Protein AF-A0A7D9IL69-F1 (afdb_monomer_lite)

Organism: Paramuricea clavata (NCBI:txid317549)

Sequence (94 aa):
MLPNPLLPNRNEEPDKDGAADETESHQEESKDVNDLKIIRNERLPKEPYASDPNYIVFVRHLSLGVLTRMFSLDDSVYSIYDWTGSLPDSPEHF

Structure (mmCIF, N/CA/C/O backbone):
data_AF-A0A7D9IL69-F1
#
_entry.id   AF-A0A7D9IL69-F1
#
loop_
_atom_site.group_PDB
_atom_site.id
_atom_site.type_symbol
_atom_site.label_atom_id
_atom_site.label_alt_id
_atom_site.label_comp_id
_atom_site.label_asym_id
_atom_site.label_entity_id
_atom_site.label_seq_id
_atom_site.pdbx_PDB_ins_code
_atom_site.Cartn_x
_atom_site.Cartn_y
_atom_site.Cartn_z
_atom_site.occupancy
_atom_site.B_iso_or_equiv
_atom_site.auth_seq_id
_atom_site.auth_comp_id
_atom_site.auth_asym_id
_atom_site.auth_atom_id
_atom_site.pdbx_PDB_model_num
ATOM 1 N N . MET A 1 1 ? -62.597 3.162 58.772 1.00 42.81 1 MET A N 1
ATOM 2 C CA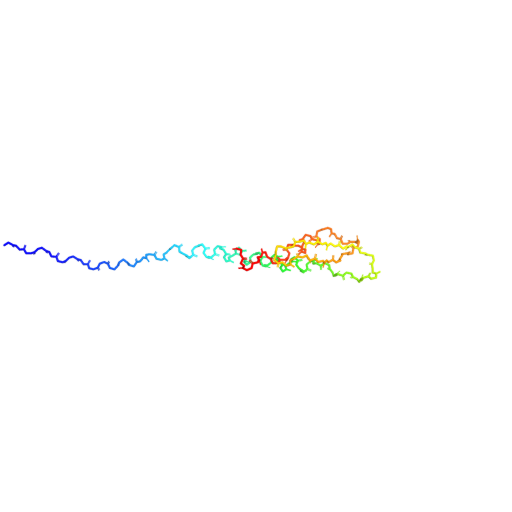 . MET A 1 1 ? -61.198 2.683 58.806 1.00 42.81 1 MET A CA 1
ATOM 3 C C . MET A 1 1 ? -60.515 3.183 57.542 1.00 42.81 1 MET A C 1
ATOM 5 O O . MET A 1 1 ? -61.173 3.246 56.514 1.00 42.81 1 MET A O 1
ATOM 9 N N . LEU A 1 2 ? -59.296 3.693 57.700 1.00 49.62 2 LEU A N 1
ATOM 10 C CA . LEU A 1 2 ? -58.645 4.742 56.900 1.00 49.62 2 LEU A CA 1
ATOM 11 C C . LEU A 1 2 ? -58.168 4.296 55.499 1.00 49.62 2 LEU A C 1
ATOM 13 O O . LEU A 1 2 ? -57.816 3.129 55.339 1.00 49.62 2 LEU A O 1
ATOM 17 N N . PRO A 1 3 ? -58.077 5.216 54.515 1.00 50.03 3 PRO A N 1
ATOM 18 C CA . PRO A 1 3 ? -57.321 4.989 53.286 1.00 50.03 3 PRO A CA 1
ATOM 19 C C . PRO A 1 3 ? -55.813 5.057 53.587 1.00 50.03 3 PRO A C 1
ATOM 21 O O . PRO A 1 3 ? -55.360 5.975 54.269 1.00 50.03 3 PRO A O 1
ATOM 24 N N . ASN A 1 4 ? -55.040 4.083 53.101 1.00 40.31 4 ASN A N 1
ATOM 25 C CA . ASN A 1 4 ? -53.576 4.082 53.213 1.00 40.31 4 ASN A CA 1
ATOM 26 C C . ASN A 1 4 ? -52.941 4.813 52.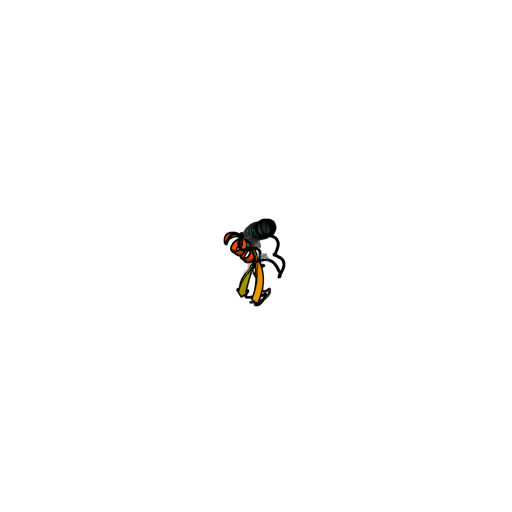008 1.00 40.31 4 ASN A C 1
ATOM 28 O O . ASN A 1 4 ? -53.564 4.875 50.946 1.00 40.31 4 ASN A O 1
ATOM 32 N N . PRO A 1 5 ? -51.747 5.414 52.170 1.00 53.44 5 PRO A N 1
ATOM 33 C CA . PRO A 1 5 ? -51.377 6.684 51.562 1.00 53.44 5 PRO A CA 1
ATOM 34 C C . PRO A 1 5 ? -50.625 6.513 50.239 1.00 53.44 5 PRO A C 1
ATOM 36 O O . PRO A 1 5 ? -49.980 5.497 49.990 1.00 53.44 5 PRO A O 1
ATOM 39 N N . LEU A 1 6 ? -50.673 7.564 49.419 1.00 59.62 6 LEU A N 1
ATOM 40 C CA . LEU A 1 6 ? -49.829 7.731 48.237 1.00 59.62 6 LEU A CA 1
ATOM 41 C C . LEU A 1 6 ? -48.352 7.726 48.662 1.00 59.62 6 LEU A C 1
ATOM 43 O O . LEU A 1 6 ? -47.929 8.580 49.442 1.00 59.62 6 LEU A O 1
ATOM 47 N N . LEU A 1 7 ? -47.582 6.766 48.147 1.00 54.53 7 LEU A N 1
ATOM 48 C CA . LEU A 1 7 ? -46.121 6.753 48.227 1.00 54.53 7 LEU A CA 1
ATOM 49 C C . LEU A 1 7 ? -45.508 7.322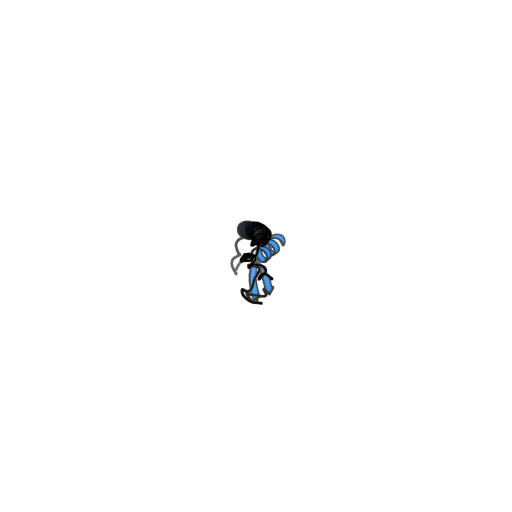 46.934 1.00 54.53 7 LEU A C 1
ATOM 51 O O . LEU A 1 7 ? -46.172 7.344 45.897 1.00 54.53 7 LEU A O 1
ATOM 55 N N . PRO A 1 8 ? -44.285 7.873 47.022 1.00 46.72 8 PRO A N 1
ATOM 56 C CA . PRO A 1 8 ? -43.846 8.989 46.199 1.00 46.72 8 PRO A CA 1
ATOM 57 C C . PRO A 1 8 ? -43.422 8.573 44.791 1.00 46.72 8 PRO A C 1
ATOM 59 O O . PRO A 1 8 ? -42.889 7.489 44.569 1.00 46.72 8 PRO A O 1
ATOM 62 N N . ASN A 1 9 ? -43.637 9.502 43.861 1.00 50.50 9 ASN A N 1
ATOM 63 C CA . ASN A 1 9 ? -43.204 9.455 42.473 1.00 50.50 9 ASN A CA 1
ATOM 64 C C . ASN A 1 9 ? -41.676 9.275 42.406 1.00 50.50 9 ASN A C 1
ATOM 66 O O . ASN A 1 9 ? -40.926 10.230 42.616 1.00 50.50 9 ASN A O 1
ATOM 70 N N . ARG A 1 10 ? -41.213 8.048 42.159 1.00 46.16 10 ARG A N 1
ATOM 71 C CA . ARG A 1 10 ? -39.807 7.762 41.880 1.00 46.16 10 ARG A CA 1
ATOM 72 C C . ARG A 1 10 ? -39.643 7.846 40.368 1.00 46.16 10 ARG A C 1
ATOM 74 O O . ARG A 1 10 ? -39.883 6.875 39.662 1.00 46.16 10 ARG A O 1
ATOM 81 N N . ASN A 1 11 ? -39.303 9.037 39.882 1.00 46.97 11 ASN A N 1
ATOM 82 C CA . ASN A 1 11 ? -38.702 9.169 38.563 1.00 46.97 11 ASN A CA 1
ATOM 83 C C . ASN A 1 11 ? -37.421 8.321 38.596 1.00 46.97 11 ASN A C 1
ATOM 85 O O . ASN A 1 11 ? -36.439 8.710 39.224 1.00 46.97 11 ASN A O 1
ATOM 89 N N . GLU A 1 12 ? -37.467 7.131 38.008 1.00 46.97 12 GLU A N 1
ATOM 90 C CA . GLU A 1 12 ? -36.271 6.378 37.652 1.00 46.97 12 GLU A CA 1
ATOM 91 C C . GLU A 1 12 ? -35.631 7.119 36.476 1.00 46.97 12 GLU A C 1
ATOM 93 O O . GLU A 1 12 ? -35.960 6.893 35.313 1.00 46.97 12 GLU A O 1
ATOM 98 N N . GLU A 1 13 ? -34.770 8.087 36.785 1.00 55.78 13 GLU A N 1
ATOM 99 C CA . GLU A 1 13 ? -33.721 8.474 35.850 1.00 55.78 13 GLU A CA 1
ATOM 100 C C . GLU A 1 13 ? -32.815 7.245 35.691 1.00 55.78 13 GLU A C 1
ATOM 102 O O . GLU A 1 13 ? -32.326 6.733 36.700 1.00 55.78 13 GLU A O 1
ATOM 107 N N . PRO A 1 14 ? -32.627 6.697 34.478 1.00 47.78 14 PRO A N 1
ATOM 108 C CA . PRO A 1 14 ? -31.652 5.637 34.301 1.00 47.78 14 PRO A CA 1
ATOM 109 C C . PRO A 1 14 ? -30.258 6.231 34.517 1.00 47.78 14 PRO A C 1
ATOM 111 O O . PRO A 1 14 ? -29.866 7.150 33.791 1.00 47.78 14 PRO A O 1
ATOM 114 N N . ASP A 1 15 ? -29.537 5.690 35.503 1.00 45.72 15 ASP A N 1
ATOM 115 C CA . ASP A 1 15 ? -28.107 5.904 35.730 1.00 45.72 15 ASP A CA 1
ATOM 116 C C . ASP A 1 15 ? -27.362 5.813 34.388 1.00 45.72 15 ASP A C 1
ATOM 118 O O . ASP A 1 15 ? -27.227 4.744 33.786 1.00 45.72 15 ASP A O 1
ATOM 122 N N . LYS A 1 16 ? -26.901 6.963 33.890 1.00 51.78 16 LYS A N 1
ATOM 123 C CA . LYS A 1 16 ? -26.084 7.095 32.677 1.00 51.78 16 LYS A CA 1
ATOM 124 C C . LYS A 1 16 ? -24.592 7.072 33.014 1.00 51.78 16 LYS A C 1
ATOM 126 O O . LYS A 1 16 ? -23.820 7.804 32.413 1.00 51.78 16 LYS A O 1
ATOM 131 N N . ASP A 1 17 ? -24.168 6.198 33.917 1.00 47.62 17 ASP A N 1
ATOM 132 C CA . ASP A 1 17 ? -22.762 6.153 34.349 1.00 47.62 17 ASP A CA 1
ATOM 133 C C . ASP A 1 17 ? -21.975 4.973 33.748 1.00 47.62 17 ASP A C 1
ATOM 135 O O . ASP A 1 17 ? -20.867 4.676 34.177 1.0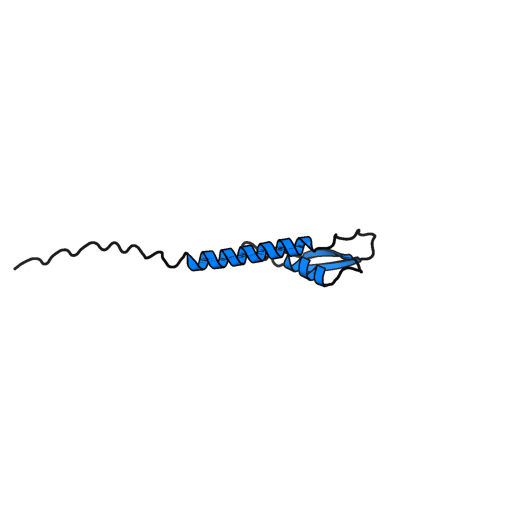0 47.62 17 ASP A O 1
ATOM 139 N N . GLY A 1 18 ? -22.516 4.308 32.719 1.00 45.19 18 GLY A N 1
ATOM 140 C CA . GLY A 1 18 ? -21.849 3.193 32.026 1.00 45.19 18 GLY A CA 1
ATOM 141 C C . GLY A 1 18 ? -21.293 3.500 30.631 1.00 45.19 18 GLY A C 1
ATOM 142 O O . GLY A 1 18 ? -20.708 2.618 30.019 1.00 45.19 18 GLY A O 1
ATOM 143 N N . ALA A 1 19 ? -21.496 4.704 30.087 1.00 47.12 19 ALA A N 1
ATOM 144 C CA . ALA A 1 19 ? -21.189 4.994 28.677 1.00 47.12 19 ALA A CA 1
ATOM 145 C C . ALA A 1 19 ? -19.886 5.779 28.445 1.00 47.12 19 ALA A C 1
ATOM 147 O O . ALA A 1 19 ? -19.476 5.913 27.298 1.00 47.12 19 ALA A O 1
ATOM 148 N N . ALA A 1 20 ? -19.259 6.325 29.493 1.00 49.03 20 ALA A N 1
ATOM 149 C CA . ALA A 1 20 ? -18.095 7.205 29.347 1.00 49.03 20 ALA A CA 1
ATOM 150 C C . ALA A 1 20 ? -16.762 6.438 29.225 1.00 49.03 20 ALA A C 1
ATOM 152 O O . ALA A 1 20 ? -15.896 6.846 28.454 1.00 49.03 20 ALA A O 1
ATOM 153 N N . ASP A 1 21 ? -16.635 5.302 29.918 1.00 49.28 21 ASP A N 1
ATOM 154 C CA . ASP A 1 21 ? -15.378 4.542 30.058 1.00 49.28 21 ASP A CA 1
ATOM 155 C C . ASP A 1 21 ? -14.998 3.772 28.774 1.00 49.28 21 ASP A C 1
ATOM 157 O O . ASP A 1 21 ? -13.838 3.700 28.362 1.00 49.28 21 ASP A O 1
ATOM 161 N N . GLU A 1 22 ? -15.996 3.265 28.047 1.00 46.69 22 GLU A N 1
ATOM 162 C CA . GLU A 1 22 ? -15.762 2.582 26.772 1.00 46.69 22 GLU A CA 1
ATOM 163 C C . GLU A 1 22 ? -15.475 3.579 25.639 1.00 46.69 22 GLU A C 1
ATOM 165 O O . GLU A 1 22 ? -14.669 3.306 24.755 1.00 46.69 22 GLU A O 1
ATOM 170 N N . THR A 1 23 ? -16.075 4.773 25.648 1.00 50.06 23 THR A N 1
ATOM 171 C CA . THR A 1 23 ? -15.818 5.767 24.595 1.00 50.06 23 THR A CA 1
ATOM 172 C C . THR A 1 23 ? -14.432 6.398 24.671 1.00 50.06 23 THR A C 1
ATOM 174 O O . THR A 1 23 ? -13.873 6.706 23.620 1.00 50.06 23 THR A O 1
ATOM 177 N N . GLU A 1 24 ? -13.866 6.592 25.865 1.00 49.47 24 GLU A N 1
ATOM 178 C CA . GLU A 1 24 ? -12.515 7.153 26.015 1.00 49.47 24 GLU A CA 1
ATOM 179 C C . GLU A 1 24 ? -11.432 6.162 25.571 1.00 49.47 24 GLU A C 1
ATOM 181 O O . GLU A 1 24 ? -10.548 6.541 24.803 1.00 49.47 24 GLU A O 1
ATOM 186 N N . SER A 1 25 ? -11.558 4.882 25.937 1.00 49.25 25 SER A N 1
ATOM 187 C CA . SER A 1 25 ? -10.615 3.825 25.530 1.00 49.25 25 SER A CA 1
ATOM 188 C C . SER A 1 25 ? -10.574 3.607 24.010 1.00 49.25 25 SER A C 1
ATOM 190 O O . SER A 1 25 ? -9.496 3.571 23.418 1.00 49.25 25 SER A O 1
ATOM 192 N N . HIS A 1 26 ? -11.732 3.569 23.341 1.00 45.81 26 HIS A N 1
ATOM 193 C CA . HIS A 1 26 ? -11.786 3.474 21.875 1.00 45.81 26 HIS A CA 1
ATOM 194 C C . HIS A 1 26 ? -11.253 4.742 21.184 1.00 45.81 26 HIS A C 1
ATOM 196 O O . HIS A 1 26 ? -10.699 4.673 20.083 1.00 45.81 26 HIS A O 1
ATOM 202 N N . GLN A 1 27 ? -11.412 5.917 21.804 1.00 49.69 27 GLN A N 1
ATOM 203 C CA . GLN A 1 27 ? -10.873 7.166 21.266 1.00 49.69 27 GLN A CA 1
ATOM 204 C C . GLN A 1 27 ? -9.348 7.239 21.388 1.00 49.69 27 GLN A C 1
ATOM 206 O O . GLN A 1 27 ? -8.707 7.708 20.446 1.00 49.69 27 GLN A O 1
ATOM 211 N N . GLU A 1 28 ? -8.760 6.782 22.493 1.00 53.03 28 GLU A N 1
ATOM 212 C CA . GLU A 1 28 ? -7.302 6.708 22.657 1.00 53.03 28 GLU A CA 1
ATOM 213 C C . GLU A 1 28 ? -6.670 5.719 21.670 1.00 53.03 28 GLU A C 1
ATOM 215 O O . GLU A 1 28 ? -5.780 6.115 20.917 1.00 53.03 28 GLU A O 1
ATOM 220 N N . GLU A 1 29 ? -7.212 4.503 21.538 1.00 54.28 29 GLU A N 1
ATOM 221 C CA . GLU A 1 29 ? -6.727 3.529 20.547 1.00 54.28 29 GLU A CA 1
ATOM 222 C C . GLU A 1 29 ? -6.829 4.061 19.106 1.00 54.28 29 GLU A C 1
ATOM 224 O O . GLU A 1 29 ? -5.931 3.857 18.285 1.00 54.28 29 GLU A O 1
ATOM 229 N N . SER A 1 30 ? -7.893 4.804 18.781 1.00 58.25 30 SER A N 1
ATOM 230 C CA . SER A 1 30 ? -8.054 5.396 17.446 1.00 58.25 30 SER A CA 1
ATOM 231 C C . SER A 1 30 ? -7.035 6.501 17.136 1.00 58.25 30 SER A C 1
ATOM 233 O O . SER A 1 30 ? -6.639 6.666 15.977 1.00 58.25 30 SER A O 1
ATOM 235 N N . LYS A 1 31 ? -6.592 7.254 18.153 1.00 61.75 31 LYS A N 1
ATOM 236 C CA . LYS A 1 31 ? -5.551 8.283 18.009 1.00 61.75 31 LYS A CA 1
ATOM 237 C C . LYS A 1 31 ? -4.199 7.626 17.770 1.00 61.75 31 LYS A C 1
ATOM 239 O O . LYS A 1 31 ? -3.542 7.960 16.785 1.00 61.75 31 LYS A O 1
ATOM 244 N N . ASP A 1 32 ? -3.869 6.615 18.567 1.00 69.44 32 ASP A N 1
ATOM 245 C CA . ASP A 1 32 ? -2.616 5.869 18.445 1.00 69.44 32 ASP A CA 1
ATOM 246 C C . ASP A 1 32 ? -2.474 5.207 17.065 1.00 69.44 32 ASP A C 1
ATOM 248 O O . ASP A 1 32 ? -1.410 5.241 16.440 1.00 69.44 32 ASP A O 1
ATOM 252 N N . VAL A 1 33 ? -3.563 4.653 16.525 1.00 71.94 33 VAL A N 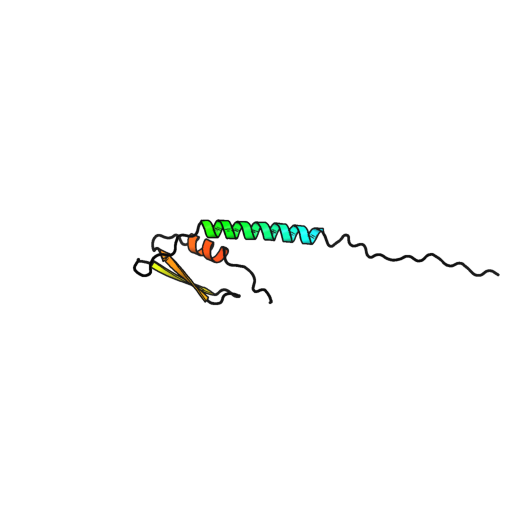1
ATOM 253 C CA . VAL A 1 33 ? -3.566 4.058 15.180 1.00 71.94 33 VAL A CA 1
ATOM 254 C C . VAL A 1 33 ? -3.366 5.111 14.085 1.00 71.94 33 VAL A C 1
ATOM 256 O O . VAL A 1 33 ? -2.650 4.854 13.112 1.00 71.94 33 VAL A O 1
ATOM 259 N N . ASN A 1 34 ? -3.967 6.294 14.215 1.00 77.38 34 ASN A N 1
ATOM 260 C CA . ASN A 1 34 ? -3.797 7.371 13.237 1.00 77.38 34 ASN A CA 1
ATOM 261 C C . ASN A 1 34 ? -2.374 7.936 13.247 1.00 77.38 34 ASN A C 1
ATOM 263 O O . ASN A 1 34 ? -1.792 8.129 12.177 1.00 77.38 34 ASN A O 1
ATOM 267 N N . ASP A 1 35 ? -1.782 8.108 14.426 1.00 82.50 35 ASP A N 1
ATOM 268 C CA . ASP A 1 35 ? -0.395 8.551 14.563 1.00 82.50 35 ASP A CA 1
ATOM 269 C C . ASP A 1 35 ? 0.567 7.539 13.927 1.00 82.50 35 ASP A C 1
ATOM 271 O O . ASP A 1 35 ? 1.463 7.904 13.160 1.00 82.50 35 ASP A O 1
ATOM 275 N N . LEU A 1 36 ? 0.322 6.241 14.131 1.00 82.12 36 LEU A N 1
ATOM 276 C CA . LEU A 1 36 ? 1.084 5.183 13.469 1.00 82.12 36 LEU A CA 1
ATOM 277 C C . LEU A 1 36 ? 0.955 5.229 11.941 1.00 82.12 36 LEU A C 1
ATOM 279 O O . LEU A 1 36 ? 1.950 5.011 11.247 1.00 82.12 36 LEU A O 1
ATOM 283 N N . LYS A 1 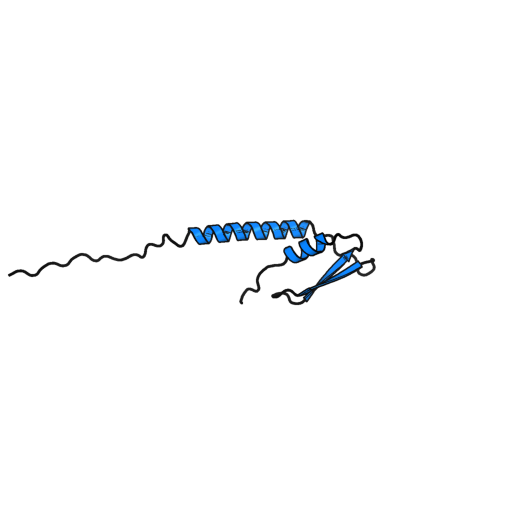37 ? -0.230 5.522 11.394 1.00 85.44 37 LYS A N 1
ATOM 284 C CA . LYS A 1 37 ? -0.426 5.663 9.939 1.00 85.44 37 LYS A CA 1
ATOM 285 C C . LYS A 1 37 ? 0.353 6.844 9.370 1.00 85.44 37 LYS A C 1
ATOM 287 O O . LYS A 1 37 ? 0.939 6.708 8.295 1.00 85.44 37 LYS A O 1
ATOM 292 N N . ILE A 1 38 ? 0.390 7.970 10.083 1.00 84.62 38 ILE A N 1
ATOM 293 C CA . ILE A 1 38 ? 1.159 9.158 9.686 1.00 84.62 38 ILE A CA 1
ATOM 294 C C . ILE A 1 38 ? 2.650 8.823 9.655 1.00 84.62 38 ILE A C 1
ATOM 296 O O . ILE A 1 38 ? 3.283 8.972 8.612 1.00 84.62 38 ILE A O 1
ATOM 300 N N . ILE A 1 39 ? 3.182 8.268 10.748 1.00 87.88 39 ILE A N 1
ATOM 301 C CA . ILE A 1 39 ? 4.597 7.890 10.850 1.00 87.88 39 ILE A CA 1
ATOM 302 C C . ILE A 1 39 ? 4.973 6.890 9.750 1.00 87.88 39 ILE A C 1
ATOM 304 O O . ILE A 1 39 ? 6.027 7.006 9.125 1.00 87.88 39 ILE A O 1
ATOM 308 N N . ARG A 1 40 ? 4.118 5.894 9.490 1.00 87.19 40 ARG A N 1
ATOM 309 C CA . ARG A 1 40 ? 4.342 4.934 8.403 1.00 87.19 40 ARG A CA 1
ATOM 310 C C . ARG A 1 40 ? 4.403 5.625 7.048 1.00 87.19 40 ARG A C 1
ATOM 312 O O . ARG A 1 40 ? 5.300 5.308 6.280 1.00 87.19 40 ARG A O 1
ATOM 319 N N . ASN A 1 41 ? 3.510 6.578 6.778 1.00 86.25 41 ASN A N 1
ATOM 320 C CA . ASN A 1 41 ? 3.521 7.358 5.538 1.00 86.25 41 ASN A CA 1
ATOM 321 C C . ASN A 1 41 ? 4.804 8.181 5.368 1.00 86.25 41 ASN A C 1
ATOM 323 O O . ASN A 1 41 ? 5.345 8.230 4.267 1.00 86.25 41 ASN A O 1
ATOM 327 N N . GLU A 1 42 ? 5.315 8.786 6.441 1.00 87.38 42 GLU A N 1
ATOM 328 C CA . GLU A 1 42 ? 6.564 9.558 6.409 1.00 87.38 42 GLU A CA 1
ATOM 329 C C . GLU A 1 42 ? 7.789 8.699 6.077 1.00 87.38 42 GLU A C 1
ATOM 331 O O . GLU A 1 42 ? 8.722 9.171 5.428 1.00 87.38 42 GLU A O 1
ATOM 336 N N . ARG A 1 43 ? 7.785 7.423 6.482 1.00 88.81 43 ARG A N 1
ATOM 337 C CA . ARG A 1 43 ? 8.856 6.471 6.152 1.00 88.81 43 ARG A CA 1
ATOM 338 C C . ARG A 1 43 ? 8.783 5.935 4.725 1.00 88.81 43 ARG A C 1
ATOM 340 O O . ARG A 1 43 ? 9.696 5.217 4.311 1.00 88.81 43 ARG A O 1
ATOM 347 N N . LEU A 1 44 ? 7.723 6.236 3.970 1.00 90.69 44 LEU A N 1
ATOM 348 C CA . LEU A 1 44 ? 7.569 5.663 2.640 1.00 90.69 44 LEU A CA 1
ATOM 349 C C . LEU A 1 44 ? 8.558 6.266 1.648 1.00 90.69 44 LEU A C 1
ATOM 351 O O . LEU A 1 44 ? 8.594 7.487 1.477 1.00 90.69 44 LEU A O 1
ATOM 355 N N . PRO A 1 45 ? 9.306 5.417 0.923 1.00 89.00 45 PRO A N 1
ATOM 356 C CA . PRO A 1 45 ? 10.137 5.889 -0.162 1.00 89.00 45 PRO A CA 1
ATOM 357 C C . PRO A 1 45 ? 9.262 6.506 -1.255 1.00 89.00 45 PRO A C 1
ATOM 359 O O . PRO A 1 45 ? 8.095 6.137 -1.468 1.00 89.00 45 PRO A O 1
ATOM 362 N N . LYS A 1 46 ? 9.840 7.478 -1.960 1.00 91.25 46 LYS A N 1
ATOM 363 C CA . LYS A 1 46 ? 9.189 8.097 -3.110 1.00 91.25 46 LYS A CA 1
ATOM 364 C C . LYS A 1 46 ? 9.017 7.051 -4.208 1.00 91.25 46 LYS A C 1
ATOM 366 O O . LYS A 1 46 ? 9.939 6.299 -4.497 1.00 91.25 46 LYS A O 1
ATOM 371 N N . GLU A 1 47 ? 7.847 7.047 -4.835 1.00 92.06 47 GLU A N 1
ATOM 372 C CA . GLU A 1 47 ? 7.592 6.170 -5.972 1.00 92.06 47 GLU A CA 1
ATOM 373 C C . GLU A 1 47 ? 8.571 6.486 -7.127 1.00 92.06 47 GLU A C 1
ATOM 375 O O . GLU A 1 47 ? 8.730 7.667 -7.474 1.00 92.06 47 GLU A O 1
ATOM 380 N N . PRO A 1 48 ? 9.270 5.474 -7.680 1.00 92.88 48 PRO A N 1
ATOM 381 C CA . PRO A 1 48 ? 10.243 5.665 -8.755 1.00 92.88 48 PRO A CA 1
ATOM 382 C C . PRO A 1 48 ? 9.567 6.111 -10.056 1.00 92.88 48 PRO A C 1
ATOM 384 O O . PRO A 1 48 ? 8.350 5.992 -10.219 1.00 92.88 48 PRO A O 1
ATOM 387 N N . TYR A 1 49 ? 10.341 6.617 -11.019 1.00 91.56 49 TYR A N 1
ATOM 388 C CA . TYR A 1 49 ? 9.785 6.898 -12.341 1.00 91.56 49 TYR A CA 1
ATOM 389 C C . TYR A 1 49 ? 9.578 5.594 -13.116 1.00 91.56 49 TYR A C 1
ATOM 391 O O . TYR A 1 49 ? 10.316 4.628 -12.950 1.00 91.56 49 TYR A O 1
ATOM 399 N N . ALA A 1 50 ? 8.611 5.582 -14.037 1.00 87.94 50 ALA A N 1
ATOM 400 C CA . ALA A 1 50 ? 8.317 4.402 -14.859 1.00 87.94 50 ALA A CA 1
ATOM 401 C C . ALA A 1 50 ? 9.506 3.939 -15.729 1.00 87.94 50 ALA A C 1
ATOM 403 O O . ALA A 1 50 ? 9.529 2.799 -16.185 1.00 87.94 50 ALA A O 1
ATOM 404 N N . SER A 1 51 ? 10.474 4.824 -15.979 1.00 91.62 51 SER A N 1
ATOM 405 C CA . SER A 1 51 ? 11.715 4.516 -16.694 1.00 91.62 51 SER A CA 1
ATOM 406 C C . SER A 1 51 ? 12.766 3.807 -15.839 1.00 91.62 51 SER A C 1
ATOM 408 O O . SER A 1 51 ? 13.680 3.206 -16.401 1.00 91.62 51 SER A O 1
ATOM 410 N N . ASP A 1 52 ? 12.675 3.909 -14.513 1.00 92.75 52 ASP A N 1
ATOM 411 C CA . ASP A 1 52 ? 13.682 3.381 -13.596 1.00 92.75 52 ASP A CA 1
ATOM 412 C C . ASP A 1 52 ? 13.424 1.893 -13.320 1.00 92.75 52 ASP A C 1
ATOM 414 O O . ASP A 1 52 ? 12.267 1.465 -13.325 1.00 92.75 52 ASP A O 1
ATOM 418 N N . PRO A 1 53 ? 14.458 1.076 -13.045 1.00 94.06 53 PRO A N 1
ATOM 419 C CA . PRO A 1 53 ? 14.261 -0.300 -12.604 1.00 94.06 53 PRO A CA 1
ATOM 420 C C . PRO A 1 53 ? 13.402 -0.354 -11.334 1.00 94.06 53 PRO A C 1
ATOM 422 O O . PRO A 1 53 ? 13.763 0.209 -10.302 1.00 94.06 53 PRO A O 1
ATOM 425 N N . ASN A 1 54 ? 12.262 -1.037 -11.409 1.00 95.88 54 ASN A N 1
ATOM 426 C CA . ASN A 1 54 ? 11.295 -1.107 -10.320 1.00 95.88 54 ASN A CA 1
ATOM 427 C C . ASN A 1 54 ? 10.572 -2.459 -10.297 1.00 95.88 54 ASN A C 1
ATOM 429 O O . ASN A 1 54 ? 10.604 -3.222 -11.266 1.00 95.88 54 ASN A O 1
ATOM 433 N N . TYR A 1 55 ? 9.909 -2.738 -9.179 1.00 94.00 55 TYR A N 1
ATOM 434 C CA . TYR A 1 55 ? 8.874 -3.760 -9.099 1.00 94.00 55 TYR A CA 1
ATOM 435 C C . TYR A 1 55 ? 7.532 -3.121 -8.750 1.00 94.00 55 TYR A C 1
ATOM 437 O O . TYR A 1 55 ? 7.460 -2.086 -8.085 1.00 94.00 55 TYR A O 1
ATOM 445 N N . ILE A 1 56 ? 6.454 -3.757 -9.206 1.00 95.44 56 ILE A N 1
ATOM 446 C CA . ILE A 1 56 ? 5.088 -3.277 -9.008 1.00 95.44 56 ILE A CA 1
ATOM 447 C C . ILE A 1 56 ? 4.401 -4.170 -7.984 1.00 95.44 56 ILE A C 1
ATOM 449 O O . ILE A 1 56 ? 4.356 -5.392 -8.147 1.00 95.44 56 ILE A O 1
ATOM 453 N N . VAL A 1 57 ? 3.841 -3.557 -6.945 1.00 95.31 57 VAL A N 1
ATOM 454 C CA . VAL A 1 57 ? 3.061 -4.251 -5.921 1.00 95.31 57 VAL A CA 1
ATOM 455 C C . VAL A 1 57 ? 1.587 -3.930 -6.111 1.00 95.31 57 VAL A C 1
ATOM 457 O O . VAL A 1 57 ? 1.194 -2.767 -6.215 1.00 95.31 57 VAL A O 1
ATOM 460 N N . PHE A 1 58 ? 0.770 -4.982 -6.112 1.00 96.12 58 PHE A N 1
ATOM 461 C CA . PHE A 1 58 ? -0.683 -4.892 -6.151 1.00 96.12 58 PHE A CA 1
ATOM 462 C C . PHE A 1 58 ? -1.253 -5.358 -4.817 1.00 96.12 58 PHE A C 1
ATOM 464 O O . PHE A 1 58 ? -0.989 -6.479 -4.381 1.00 96.12 58 PHE A O 1
ATOM 471 N N . VAL A 1 59 ? -2.063 -4.515 -4.184 1.00 92.94 59 VAL A N 1
ATOM 472 C CA . VAL A 1 59 ? -2.713 -4.811 -2.904 1.00 92.94 59 VAL A CA 1
ATOM 473 C C . VAL A 1 59 ? -4.215 -4.736 -3.095 1.00 92.94 59 VAL A C 1
ATOM 475 O O . VAL A 1 59 ? -4.747 -3.717 -3.528 1.00 92.94 59 VAL A O 1
ATOM 478 N N . ARG A 1 60 ? -4.920 -5.819 -2.763 1.00 92.19 60 ARG A N 1
ATOM 479 C CA . ARG A 1 60 ? -6.382 -5.823 -2.741 1.00 92.19 60 ARG A CA 1
ATOM 480 C C . ARG A 1 60 ? -6.859 -5.335 -1.375 1.00 92.19 60 ARG A C 1
ATOM 482 O O . ARG A 1 60 ? -6.761 -6.057 -0.390 1.00 92.19 60 ARG A O 1
ATOM 489 N N . HIS A 1 61 ? -7.387 -4.123 -1.349 1.00 89.56 61 HIS A N 1
ATOM 490 C CA . HIS A 1 61 ? -8.007 -3.496 -0.195 1.00 89.56 61 HIS A CA 1
ATOM 491 C C . HIS A 1 61 ? -9.527 -3.688 -0.233 1.00 89.56 61 HIS A C 1
ATOM 493 O O . HIS A 1 61 ? -10.147 -3.537 -1.288 1.00 89.56 61 HIS A O 1
ATOM 499 N N . LEU A 1 62 ? -10.142 -3.982 0.915 1.00 83.94 62 LEU A N 1
ATOM 500 C CA . LEU A 1 62 ? -11.583 -4.260 0.996 1.00 83.94 62 LEU A CA 1
ATOM 501 C C . LEU A 1 62 ? -12.435 -3.053 0.573 1.00 83.94 62 LEU A C 1
ATOM 503 O O . LEU A 1 62 ? -13.434 -3.226 -0.117 1.00 83.94 62 LEU A O 1
ATOM 507 N N . SER A 1 63 ? -11.997 -1.839 0.912 1.00 84.19 63 SER A N 1
ATOM 508 C CA . SER A 1 63 ? -12.730 -0.591 0.627 1.00 84.19 63 SER A CA 1
ATOM 509 C C . SER A 1 63 ? -12.268 0.134 -0.633 1.00 84.19 63 SER A C 1
ATOM 511 O O . SER A 1 63 ? -13.042 0.847 -1.259 1.00 84.19 63 SER A O 1
ATOM 513 N N . LEU A 1 64 ? -10.986 -0.002 -0.986 1.00 85.25 64 LEU A N 1
ATOM 514 C CA . LEU A 1 64 ? -10.338 0.823 -2.016 1.00 85.25 64 LEU A CA 1
ATOM 515 C C . LEU A 1 64 ? -10.116 0.046 -3.321 1.00 85.25 64 LEU A C 1
ATOM 517 O O . LEU A 1 64 ? -9.591 0.591 -4.288 1.00 85.25 64 LEU A O 1
ATOM 521 N N . GLY A 1 65 ? -10.507 -1.231 -3.367 1.00 89.50 65 GLY A N 1
ATOM 522 C CA . GLY A 1 65 ? -10.281 -2.091 -4.521 1.00 89.50 65 GLY A CA 1
ATOM 523 C C . GLY A 1 65 ? -8.816 -2.504 -4.647 1.00 89.50 65 GLY A C 1
ATOM 524 O O . GLY A 1 65 ? -8.181 -2.875 -3.665 1.00 89.50 65 GLY A O 1
ATOM 525 N N . VAL A 1 66 ? -8.273 -2.505 -5.867 1.00 93.88 66 VAL A N 1
ATOM 526 C CA . VAL A 1 66 ? -6.872 -2.884 -6.108 1.00 93.88 66 VAL A CA 1
ATOM 527 C C . VAL A 1 66 ? -6.010 -1.630 -6.173 1.00 93.88 66 VAL A C 1
ATOM 529 O O . VAL A 1 66 ? -6.102 -0.852 -7.119 1.00 93.88 66 VAL A O 1
ATOM 532 N N . LEU A 1 67 ? -5.152 -1.463 -5.174 1.00 93.62 67 LEU A N 1
ATOM 533 C CA . LEU A 1 67 ? -4.143 -0.417 -5.127 1.00 93.62 67 LEU A CA 1
ATOM 534 C C . LEU A 1 67 ? -2.867 -0.910 -5.799 1.00 93.62 67 LEU A C 1
ATOM 536 O O . LEU A 1 67 ? -2.468 -2.061 -5.624 1.00 93.62 67 LEU A O 1
ATOM 540 N N . THR A 1 68 ? -2.229 -0.024 -6.556 1.00 95.19 68 THR A N 1
ATOM 541 C CA . THR A 1 68 ? -0.985 -0.310 -7.273 1.00 95.19 68 THR A CA 1
ATOM 542 C C . THR A 1 68 ? 0.048 0.730 -6.887 1.00 95.19 68 THR A C 1
ATOM 544 O O . THR A 1 68 ? -0.276 1.916 -6.864 1.00 95.19 68 THR A O 1
ATOM 547 N N . ARG A 1 69 ? 1.272 0.290 -6.595 1.00 95.00 69 ARG A N 1
ATOM 548 C CA . ARG A 1 69 ? 2.404 1.182 -6.341 1.00 95.00 69 ARG A CA 1
ATOM 549 C C . ARG A 1 69 ? 3.707 0.551 -6.813 1.00 95.00 69 ARG A C 1
ATOM 551 O O . ARG A 1 69 ? 3.897 -0.660 -6.674 1.00 95.00 69 ARG A O 1
ATOM 558 N N . MET A 1 70 ? 4.592 1.373 -7.363 1.00 96.00 70 MET A N 1
ATOM 559 C CA . MET A 1 70 ? 5.947 0.988 -7.741 1.00 96.00 70 MET A CA 1
ATOM 560 C C . MET A 1 70 ? 6.923 1.212 -6.584 1.00 96.00 70 MET A C 1
ATOM 562 O O . MET A 1 70 ? 6.807 2.173 -5.822 1.00 96.00 70 MET A O 1
ATOM 566 N N . PHE A 1 71 ? 7.915 0.337 -6.492 1.00 95.25 71 PHE A N 1
ATOM 567 C CA . PHE A 1 71 ? 9.008 0.424 -5.529 1.00 95.25 71 PHE A CA 1
ATOM 568 C C . PHE A 1 71 ? 10.339 0.208 -6.248 1.00 95.25 71 PHE A C 1
ATOM 570 O O . PHE A 1 71 ? 10.417 -0.552 -7.220 1.00 95.25 71 PHE A O 1
ATOM 577 N N . SER A 1 72 ? 11.381 0.896 -5.785 1.00 95.25 72 SER A N 1
ATOM 578 C CA . SER A 1 72 ? 12.736 0.720 -6.303 1.00 95.25 72 SER A CA 1
ATOM 579 C C . SER A 1 72 ? 13.243 -0.687 -5.994 1.00 95.25 72 SER A C 1
ATOM 581 O O . SER A 1 72 ? 12.891 -1.265 -4.968 1.00 95.25 72 SER A O 1
ATOM 583 N N . LEU A 1 73 ? 14.123 -1.232 -6.839 1.00 93.88 73 LEU A N 1
ATOM 584 C CA . LEU A 1 73 ? 14.788 -2.511 -6.554 1.00 93.88 73 LEU A CA 1
ATOM 585 C C . LEU A 1 73 ? 15.638 -2.472 -5.270 1.00 93.88 73 LEU A C 1
ATOM 587 O O . LEU A 1 73 ? 15.881 -3.520 -4.676 1.00 93.88 73 LEU A O 1
ATOM 591 N N . ASP A 1 74 ? 16.054 -1.277 -4.847 1.00 94.69 74 ASP A N 1
ATOM 592 C CA . ASP A 1 74 ? 16.829 -1.059 -3.622 1.00 94.69 74 ASP A CA 1
ATOM 593 C C . ASP A 1 74 ? 15.942 -0.846 -2.380 1.00 94.69 74 ASP A C 1
ATOM 595 O O . ASP A 1 74 ? 16.448 -0.835 -1.254 1.00 94.69 74 ASP A O 1
ATOM 599 N N . ASP A 1 75 ? 14.625 -0.675 -2.559 1.00 92.50 75 ASP A N 1
ATOM 600 C CA . ASP A 1 75 ? 13.702 -0.460 -1.446 1.00 92.50 75 ASP A CA 1
ATOM 601 C C . ASP A 1 75 ? 13.519 -1.739 -0.627 1.00 92.50 75 ASP A C 1
ATOM 603 O O . ASP A 1 75 ? 13.410 -2.857 -1.142 1.00 92.50 75 ASP A O 1
ATOM 607 N N . SER A 1 76 ? 13.417 -1.566 0.689 1.00 92.69 76 SER A N 1
ATOM 608 C CA . SER A 1 76 ? 13.172 -2.681 1.595 1.00 92.69 76 SER A CA 1
ATOM 609 C C . SER A 1 76 ? 11.730 -3.175 1.502 1.00 92.69 76 SER A C 1
ATOM 611 O O . SER A 1 76 ? 10.790 -2.389 1.400 1.00 92.69 76 SER A O 1
ATOM 613 N N . VAL A 1 77 ? 11.527 -4.482 1.695 1.00 91.94 77 VAL A N 1
ATOM 614 C CA . VAL A 1 77 ? 10.185 -5.067 1.864 1.00 91.94 77 VAL A CA 1
ATOM 615 C C . VAL A 1 77 ? 9.400 -4.407 3.012 1.00 91.94 77 VAL A C 1
ATOM 617 O O . VAL A 1 77 ? 8.174 -4.343 2.963 1.00 91.94 77 VAL A O 1
ATOM 620 N N . TYR A 1 78 ? 10.087 -3.851 4.020 1.00 93.12 78 TYR A N 1
ATOM 621 C CA . TYR A 1 78 ? 9.454 -3.090 5.103 1.00 93.12 78 TYR A CA 1
ATOM 622 C C . TYR A 1 78 ? 8.689 -1.862 4.608 1.00 93.12 78 TYR A C 1
ATOM 624 O O . TYR A 1 78 ? 7.651 -1.536 5.174 1.00 93.12 78 TYR A O 1
ATOM 632 N N . SER A 1 79 ? 9.128 -1.237 3.516 1.00 92.81 79 SER A N 1
ATOM 633 C CA . SER A 1 79 ? 8.428 -0.110 2.899 1.00 92.81 79 SER A CA 1
ATOM 634 C C . SER A 1 79 ? 7.065 -0.516 2.331 1.00 92.81 79 SER A C 1
ATOM 636 O O . SER A 1 79 ? 6.131 0.282 2.347 1.00 92.81 79 SER A O 1
ATOM 638 N N . ILE A 1 80 ? 6.913 -1.768 1.885 1.00 92.75 80 ILE A N 1
ATOM 639 C CA . ILE A 1 80 ? 5.617 -2.308 1.454 1.00 92.75 80 ILE A CA 1
ATOM 640 C C . ILE A 1 80 ? 4.690 -2.459 2.665 1.00 92.75 80 ILE A C 1
ATOM 642 O O . ILE A 1 80 ? 3.525 -2.070 2.600 1.00 92.75 80 ILE A O 1
ATOM 646 N N . TYR A 1 81 ? 5.201 -2.975 3.788 1.00 92.38 81 TYR A N 1
ATOM 647 C CA . TYR A 1 81 ? 4.413 -3.110 5.016 1.00 92.38 81 TYR A CA 1
ATOM 648 C C . TYR A 1 81 ? 4.006 -1.756 5.591 1.00 92.38 81 TYR A C 1
ATOM 650 O O . TYR A 1 81 ? 2.834 -1.572 5.912 1.00 92.38 81 TYR A O 1
ATOM 658 N N . ASP A 1 82 ? 4.930 -0.796 5.647 1.00 92.12 82 ASP A N 1
ATOM 659 C CA . ASP A 1 82 ? 4.616 0.577 6.039 1.00 92.12 82 ASP A CA 1
ATOM 660 C C . ASP A 1 82 ? 3.536 1.170 5.120 1.00 92.12 82 ASP A C 1
ATOM 662 O O . ASP A 1 82 ? 2.620 1.826 5.610 1.00 92.12 82 ASP A O 1
ATOM 666 N N . TRP A 1 83 ? 3.571 0.878 3.812 1.00 93.69 83 TRP A N 1
ATOM 667 C CA . TRP A 1 83 ? 2.576 1.397 2.870 1.00 93.69 83 TRP A CA 1
ATOM 668 C C . TRP A 1 83 ? 1.208 0.770 3.106 1.00 93.69 83 TRP A C 1
ATOM 670 O O . TRP A 1 83 ? 0.219 1.480 3.236 1.00 93.69 83 TRP A O 1
ATOM 680 N N . THR A 1 84 ? 1.140 -0.556 3.205 1.00 91.12 84 THR A N 1
ATOM 681 C CA . THR A 1 84 ? -0.128 -1.251 3.469 1.00 91.12 84 THR A CA 1
ATOM 682 C C . THR A 1 84 ? -0.722 -0.891 4.828 1.00 91.12 84 THR A C 1
ATOM 684 O O . THR A 1 84 ? -1.934 -0.753 4.940 1.00 91.12 84 THR A O 1
ATOM 687 N N . GLY A 1 85 ? 0.119 -0.682 5.844 1.00 88.12 85 GLY A N 1
ATOM 688 C CA . GLY A 1 85 ? -0.292 -0.307 7.194 1.00 88.12 85 GLY A CA 1
ATOM 689 C C . GLY A 1 85 ? -0.546 1.189 7.395 1.00 88.12 85 GLY A C 1
ATOM 690 O O . GLY A 1 85 ? -0.886 1.580 8.513 1.00 88.12 85 GLY A O 1
ATOM 691 N N . SER A 1 86 ? -0.344 2.024 6.369 1.00 88.06 86 SER A N 1
ATOM 692 C CA . SER A 1 86 ? -0.785 3.425 6.352 1.00 88.06 86 SER A CA 1
ATOM 693 C C . SER A 1 86 ? -2.141 3.614 5.661 1.00 88.06 86 SER A C 1
ATOM 695 O O . SER A 1 86 ? -2.708 4.707 5.713 1.00 88.06 86 SER A O 1
ATOM 697 N N . LEU A 1 87 ? -2.680 2.560 5.034 1.00 88.25 87 LEU A N 1
ATOM 698 C CA . LEU A 1 87 ? -3.996 2.582 4.402 1.00 88.25 87 LEU A CA 1
ATOM 699 C C . LEU A 1 87 ? -5.118 2.705 5.455 1.00 88.25 87 LEU A C 1
ATOM 701 O O . LEU A 1 87 ? -4.952 2.294 6.605 1.00 88.25 87 LEU A O 1
ATOM 705 N N . PRO A 1 88 ? -6.266 3.301 5.096 1.00 81.00 88 PRO A N 1
ATOM 706 C CA . PRO A 1 88 ? -7.403 3.425 6.005 1.00 81.00 88 PRO A CA 1
ATOM 707 C C . PRO A 1 88 ? -8.073 2.064 6.258 1.00 81.00 88 PRO A C 1
ATOM 709 O O . PRO A 1 88 ? -8.416 1.364 5.315 1.00 81.00 88 PRO A O 1
ATOM 712 N N . ASP A 1 89 ? -8.332 1.728 7.526 1.00 73.62 89 ASP A N 1
ATOM 713 C CA . ASP A 1 89 ? -8.777 0.383 7.939 1.00 73.62 89 ASP A CA 1
ATOM 714 C C . ASP A 1 89 ? -10.257 0.065 7.663 1.00 73.62 89 ASP A C 1
ATOM 716 O O . ASP A 1 89 ? -10.665 -1.083 7.814 1.00 73.62 89 ASP A O 1
ATOM 720 N N . SER A 1 90 ? -11.087 1.038 7.272 1.00 65.25 90 SER A N 1
ATOM 721 C CA . SER A 1 90 ? -12.543 0.844 7.259 1.00 65.25 90 SER A CA 1
ATOM 722 C C . SER A 1 90 ? -13.204 1.282 5.950 1.00 65.25 90 SER A C 1
ATOM 724 O O . SER A 1 90 ? -13.007 2.416 5.508 1.00 65.25 90 SER A O 1
ATOM 726 N N . PRO A 1 91 ? -14.005 0.420 5.297 1.00 59.44 91 PRO A N 1
ATOM 727 C CA . PRO A 1 91 ? -15.135 0.884 4.511 1.00 59.44 91 PRO A CA 1
ATOM 728 C C . PRO A 1 91 ? -16.227 1.333 5.483 1.00 59.44 91 PRO A C 1
ATOM 730 O O . PRO A 1 91 ? -16.610 0.597 6.384 1.00 59.44 91 PRO A O 1
ATOM 733 N N . GLU A 1 92 ? -16.729 2.544 5.271 1.00 55.31 92 GLU A N 1
ATOM 734 C CA . GLU A 1 92 ? -17.649 3.267 6.160 1.00 55.31 92 GLU A CA 1
ATOM 735 C C . GLU A 1 92 ? -18.905 2.468 6.567 1.00 55.31 92 GLU A C 1
ATOM 737 O O . GLU A 1 92 ? -19.512 2.748 7.601 1.00 55.31 92 GLU A O 1
ATOM 742 N N . HIS A 1 93 ? -19.268 1.439 5.796 1.00 56.78 93 HIS A N 1
ATOM 743 C CA . HIS A 1 93 ? -20.401 0.557 6.050 1.00 56.78 93 HIS A CA 1
ATOM 744 C C . HIS A 1 93 ? -20.025 -0.899 5.722 1.00 56.78 93 HIS A C 1
ATOM 746 O O . HIS A 1 93 ? -19.735 -1.208 4.563 1.00 56.78 93 HIS A O 1
ATOM 752 N N . PHE A 1 94 ? -20.056 -1.784 6.721 1.00 54.22 94 PHE A N 1
ATOM 753 C CA . PHE A 1 94 ? -20.107 -3.240 6.544 1.00 54.22 94 PHE A CA 1
ATOM 754 C C . PHE A 1 94 ? -21.441 -3.765 7.067 1.00 54.22 94 PHE A C 1
ATOM 756 O O . PHE A 1 94 ? -21.857 -3.308 8.156 1.00 54.22 94 PHE A O 1
#

pLDDT: mean 74.81, std 19.61, range [40.31, 96.12]

Foldseek 3Di:
DDDDDDDDDPPPPPPPPPPPPVVVVVVVVVVVLQVLLVVLVVPADDADDPPADWDKDWDQDPQPGIDITIDHPPDDPVNVVSVVSSDDNDDPPD

Radius of gyration: 27.16 Å; chains: 1; bounding box: 78×15×76 Å

Secondary structure (DSSP, 8-state):
-PPPPPPP---------SSHHHHHHHHHHHHHHHHHHHHHHHTPPPPPPTTS-EEEEEEEETTTEEEEEEEETTS-HHHHHHHHTTS----S--